Protein AF-A0A497KTU3-F1 (afdb_monomer)

Nearest PDB structures (foldseek):
  4i1h-assembly1_A  TM=6.041E-01  e=1.975E+00  Homo sapiens
  8jwv-assembly1_A  TM=5.249E-01  e=2.120E+00  Homo sapiens
  6sc7-assembly1_A  TM=4.785E-01  e=5.330E+00  Homo sapiens
  8jxd-assembly1_B-2  TM=3.664E-01  e=7.599E+00  Rattus norvegicus

Mean predicted aligned error: 7.04 Å

Solvent-accessible surface area (backbone atoms only — not comparable to full-atom values): 4145 Å² total; per-residue (Å²): 70,40,90,86,83,61,51,68,63,74,77,66,88,87,48,60,62,49,68,35,94,85,76,71,48,75,39,62,52,40,81,90,76,36,68,79,89,77,87,73,94,46,72,64,59,42,47,53,53,32,50,53,51,49,51,53,52,54,55,60,71,67,59,134

pLDDT: mean 76.75, std 10.64, range [39.78, 89.12]

Radius of gyration: 12.24 Å; Cα contacts (8 Å, |Δi|>4): 59; chains: 1; bounding box: 25×28×28 Å

Secondary structure (DSSP, 8-state):
--TTT-------TT-SEEE-TTT--EEE--TTTS------S-HHHHHHHHHHHHHHHHHHTT--

Sequence (64 aa):
MCPRCGMPRYAREGQKTAECFYCGLQIKISSAKIRILARTEDSRTAREIVEKLKARRLSYKRLP

Foldseek 3Di:
DDPPPPQDDDDDPPDQWDADPVPRDIDGPDVVRDDDPDDDPDPVVRVVVSVVVVVVVVVVVPDD

Structure (mmCIF, N/CA/C/O backbone):
data_AF-A0A497KTU3-F1
#
_entry.id   AF-A0A497KTU3-F1
#
loop_
_atom_site.group_PDB
_atom_site.id
_atom_site.type_symbol
_atom_site.label_atom_id
_atom_site.label_alt_id
_atom_site.label_comp_id
_atom_site.label_asym_id
_atom_site.label_entity_id
_atom_site.label_seq_id
_atom_site.pdbx_PDB_ins_code
_atom_site.Cartn_x
_atom_site.Cartn_y
_atom_site.Cartn_z
_atom_site.occupancy
_atom_site.B_iso_or_equiv
_atom_site.auth_seq_id
_atom_site.auth_comp_id
_atom_site.auth_asym_id
_atom_site.auth_atom_id
_atom_site.pdbx_PDB_model_num
ATOM 1 N N . MET A 1 1 ? -0.363 -3.242 0.766 1.00 75.44 1 MET A N 1
ATOM 2 C CA . MET A 1 1 ? -0.281 -3.714 -0.643 1.00 75.44 1 MET A CA 1
ATOM 3 C C . MET A 1 1 ? -1.688 -4.035 -1.147 1.00 75.44 1 MET A C 1
ATOM 5 O O . MET A 1 1 ? -2.507 -4.423 -0.323 1.00 75.44 1 MET A O 1
ATOM 9 N N . CYS A 1 2 ? -2.006 -3.840 -2.434 1.00 78.38 2 CYS A N 1
ATOM 10 C CA . CYS A 1 2 ? -3.327 -4.214 -2.962 1.00 78.38 2 CYS A CA 1
ATOM 11 C C . CYS A 1 2 ? -3.501 -5.743 -2.970 1.00 78.38 2 CYS A C 1
ATOM 13 O O . CYS A 1 2 ? -2.666 -6.409 -3.575 1.00 78.38 2 CYS A O 1
ATOM 15 N N . PRO A 1 3 ? -4.560 -6.309 -2.362 1.00 75.56 3 PRO A N 1
ATOM 16 C CA . PRO A 1 3 ? -4.755 -7.758 -2.317 1.00 75.56 3 PRO A CA 1
ATOM 17 C C . PRO A 1 3 ? -5.106 -8.366 -3.684 1.00 75.56 3 PRO A C 1
ATOM 19 O O . PRO A 1 3 ? -4.845 -9.539 -3.903 1.00 75.56 3 PRO A O 1
ATOM 22 N N . ARG A 1 4 ? -5.659 -7.580 -4.619 1.00 78.12 4 ARG A N 1
ATOM 23 C CA . ARG A 1 4 ? -6.096 -8.074 -5.936 1.00 78.12 4 ARG A CA 1
ATOM 24 C C . ARG A 1 4 ? -4.986 -8.070 -6.986 1.00 78.12 4 ARG A C 1
ATOM 26 O O . ARG A 1 4 ? -4.787 -9.060 -7.670 1.00 78.12 4 ARG A O 1
ATOM 33 N N . CYS A 1 5 ? -4.247 -6.967 -7.118 1.00 78.25 5 CYS A N 1
ATOM 34 C CA . CYS A 1 5 ? -3.179 -6.835 -8.124 1.00 78.25 5 CYS A CA 1
ATOM 35 C C . CYS A 1 5 ? -1.756 -6.873 -7.530 1.00 78.25 5 CYS A C 1
ATOM 37 O O . CYS A 1 5 ? -0.755 -6.842 -8.254 1.00 78.25 5 CYS A O 1
ATOM 39 N N . GLY A 1 6 ? -1.627 -6.897 -6.201 1.00 76.50 6 GLY A N 1
ATOM 40 C CA . GLY A 1 6 ? -0.346 -6.871 -5.490 1.00 76.50 6 GLY A CA 1
ATOM 41 C C . GLY A 1 6 ? 0.414 -5.546 -5.597 1.00 76.50 6 GLY A C 1
ATOM 42 O O . GLY A 1 6 ? 1.587 -5.491 -5.243 1.00 76.50 6 GLY A O 1
ATOM 43 N N . MET A 1 7 ? -0.196 -4.474 -6.118 1.00 81.69 7 MET A N 1
ATOM 44 C CA . MET A 1 7 ? 0.495 -3.193 -6.290 1.00 81.69 7 MET A CA 1
ATOM 45 C C . MET A 1 7 ? 0.858 -2.599 -4.912 1.00 81.69 7 MET A C 1
ATOM 47 O O . MET A 1 7 ? -0.038 -2.416 -4.071 1.00 81.69 7 MET A O 1
ATOM 51 N N . PRO A 1 8 ? 2.148 -2.326 -4.631 1.00 79.81 8 PRO A N 1
ATOM 52 C CA . PRO A 1 8 ? 2.550 -1.624 -3.421 1.00 79.81 8 PRO A CA 1
ATOM 53 C C . PRO A 1 8 ? 2.132 -0.152 -3.513 1.00 79.81 8 PRO A C 1
ATOM 55 O O . PRO A 1 8 ? 2.152 0.463 -4.580 1.00 79.81 8 PRO A O 1
ATOM 58 N N . ARG A 1 9 ? 1.709 0.393 -2.374 1.00 79.06 9 ARG A N 1
ATOM 59 C CA . ARG A 1 9 ? 1.182 1.752 -2.221 1.00 79.06 9 ARG A CA 1
ATOM 60 C C . ARG A 1 9 ? 1.493 2.243 -0.817 1.00 79.06 9 ARG A C 1
ATOM 62 O O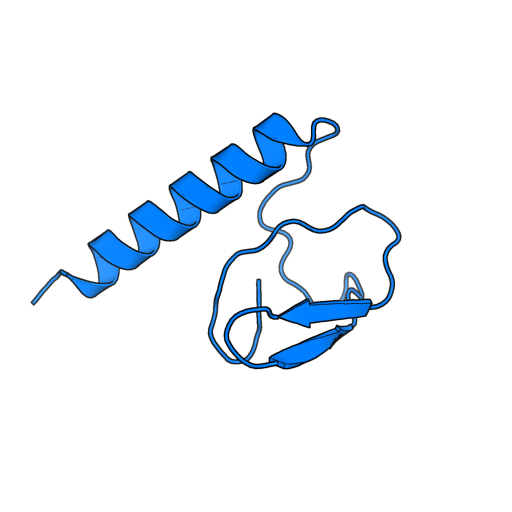 . ARG A 1 9 ? 1.526 1.425 0.105 1.00 79.06 9 ARG A O 1
ATOM 69 N N . TYR A 1 10 ? 1.644 3.550 -0.674 1.00 81.19 10 TYR A N 1
ATOM 70 C CA . TYR A 1 10 ? 1.634 4.211 0.620 1.00 81.19 10 TYR A CA 1
ATOM 71 C C . TYR A 1 10 ? 0.200 4.643 0.949 1.00 81.19 10 TYR A C 1
ATOM 73 O O . TYR A 1 10 ? -0.648 4.796 0.064 1.00 81.19 10 TYR A O 1
ATOM 81 N N . ALA A 1 11 ? -0.083 4.783 2.234 1.00 80.00 11 ALA A N 1
ATOM 82 C CA . ALA A 1 11 ? -1.301 5.377 2.757 1.00 80.00 11 ALA A CA 1
ATOM 83 C C . ALA A 1 11 ? -0.944 6.061 4.075 1.00 80.00 11 ALA A C 1
ATOM 85 O O . ALA A 1 11 ? -0.016 5.617 4.752 1.00 80.00 11 ALA A O 1
ATOM 86 N N . ARG A 1 12 ? -1.658 7.135 4.422 1.00 79.25 12 ARG A N 1
ATOM 87 C CA . ARG A 1 12 ? -1.472 7.773 5.728 1.00 79.25 12 ARG A CA 1
ATOM 88 C C . ARG A 1 12 ? -1.996 6.855 6.825 1.00 79.25 12 ARG A C 1
ATOM 90 O O . ARG A 1 12 ? -3.016 6.183 6.640 1.00 79.25 12 ARG A O 1
ATOM 97 N N . GLU A 1 13 ? -1.305 6.850 7.957 1.00 77.00 13 GLU A N 1
ATOM 98 C CA . GLU A 1 13 ? -1.790 6.173 9.152 1.00 77.00 13 GLU A CA 1
ATOM 99 C C . GLU A 1 13 ? -3.148 6.770 9.564 1.00 77.00 13 GLU A C 1
ATOM 101 O O . GLU A 1 13 ? -3.370 7.974 9.451 1.00 77.00 13 GLU A O 1
ATOM 106 N N . GLY A 1 14 ? -4.107 5.913 9.924 1.00 75.81 14 GLY A N 1
ATOM 107 C CA . GLY A 1 14 ? -5.477 6.324 10.257 1.00 75.81 14 GLY A CA 1
ATOM 108 C C . GLY A 1 14 ? -6.459 6.437 9.080 1.00 75.81 14 GLY A C 1
ATOM 109 O O . GLY A 1 14 ? -7.664 6.551 9.314 1.00 75.81 14 GLY A O 1
ATOM 110 N N . GLN A 1 15 ? -6.022 6.334 7.816 1.00 79.75 15 GLN A N 1
ATOM 111 C CA . GLN A 1 15 ? -6.979 6.179 6.712 1.00 79.75 15 GLN A CA 1
ATOM 112 C C . GLN A 1 15 ? -7.711 4.840 6.833 1.00 79.75 15 GLN A C 1
ATOM 114 O O . GLN A 1 15 ? -7.078 3.796 6.914 1.00 79.75 15 GLN A O 1
ATOM 119 N N . LYS A 1 16 ? -9.048 4.860 6.810 1.00 79.56 16 LYS A N 1
ATOM 120 C CA . LYS A 1 16 ? -9.887 3.649 6.929 1.00 79.56 16 LYS A CA 1
ATOM 121 C C . LYS A 1 16 ? -10.023 2.893 5.608 1.00 79.56 16 LYS A C 1
ATOM 123 O O . LYS A 1 16 ? -10.155 1.669 5.575 1.00 79.56 16 LYS A O 1
ATOM 128 N N . THR A 1 17 ? -9.999 3.624 4.504 1.00 80.69 17 THR A N 1
ATOM 129 C CA . THR A 1 17 ? -10.190 3.100 3.153 1.00 80.69 17 THR A CA 1
ATOM 130 C C . THR A 1 17 ? -9.252 3.799 2.205 1.00 80.69 17 THR A C 1
ATOM 132 O O . THR A 1 17 ? -9.016 4.996 2.348 1.00 80.69 17 THR A O 1
ATOM 135 N N . ALA A 1 18 ? -8.773 3.080 1.202 1.00 81.31 18 ALA A N 1
ATOM 136 C CA . ALA A 1 18 ? -7.996 3.691 0.153 1.00 81.31 18 ALA A CA 1
ATOM 137 C C . ALA A 1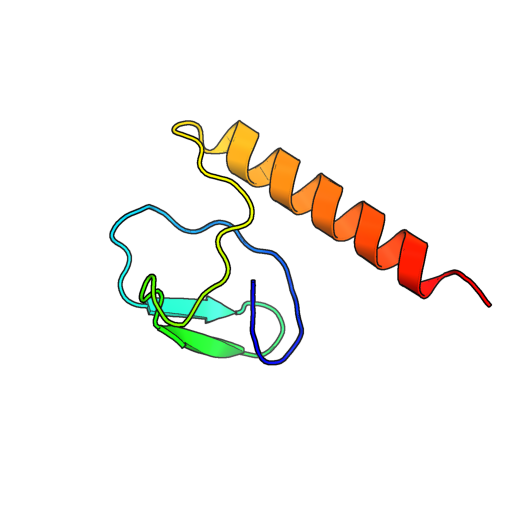 18 ? -8.142 2.916 -1.159 1.00 81.31 18 ALA A C 1
ATOM 139 O O . ALA A 1 18 ? -8.108 1.685 -1.189 1.00 81.31 18 ALA A O 1
ATOM 140 N N . GLU A 1 19 ? -8.243 3.625 -2.274 1.00 82.44 19 GLU A N 1
ATOM 141 C CA . GLU A 1 19 ? -8.480 3.026 -3.590 1.00 82.44 19 GLU A CA 1
ATOM 142 C C . GLU A 1 19 ? -7.175 2.634 -4.288 1.00 82.44 19 GLU A C 1
ATOM 144 O O . GLU A 1 19 ? -6.164 3.332 -4.186 1.00 82.44 19 GLU A O 1
ATOM 149 N N 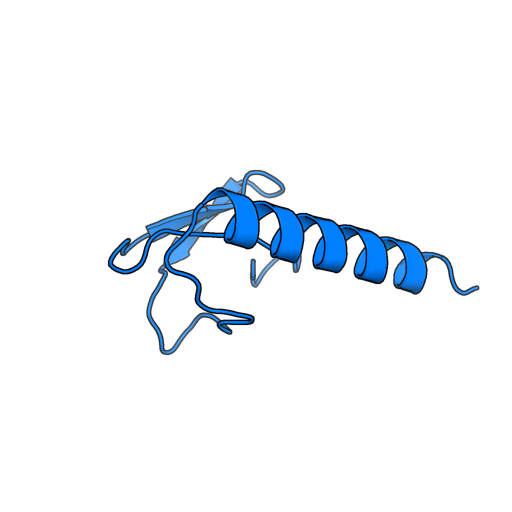. CYS A 1 20 ? -7.153 1.473 -4.938 1.00 82.56 20 CYS A N 1
ATOM 150 C CA . CYS A 1 20 ? -6.028 1.058 -5.756 1.00 82.56 20 CYS A CA 1
ATOM 151 C C . CYS A 1 20 ? -6.104 1.697 -7.146 1.00 82.56 20 CYS A C 1
ATOM 153 O O . CYS A 1 20 ? -6.817 1.192 -8.005 1.00 82.56 20 CYS A O 1
ATOM 155 N N . PHE A 1 21 ? -5.247 2.687 -7.405 1.00 77.94 21 PHE A N 1
ATOM 156 C CA . PHE A 1 21 ? -5.121 3.363 -8.708 1.00 77.94 21 PHE A CA 1
ATOM 157 C C . PHE A 1 21 ? -4.832 2.454 -9.915 1.00 77.94 21 PHE A C 1
ATOM 159 O O . PHE A 1 21 ? -4.874 2.916 -11.045 1.00 77.94 21 PHE A O 1
ATOM 166 N N . TYR A 1 22 ? -4.496 1.179 -9.699 1.00 79.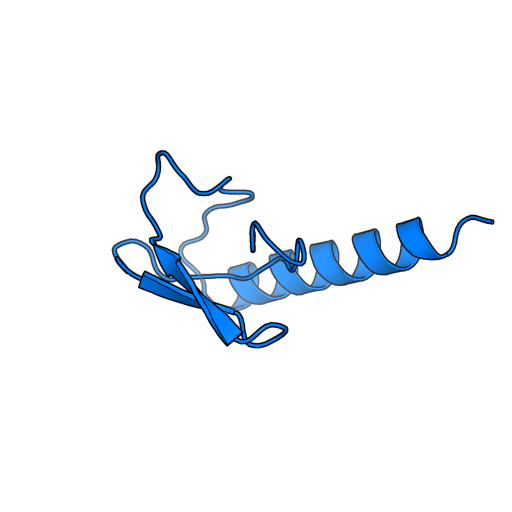94 22 TYR A N 1
ATOM 167 C CA . TYR A 1 22 ? -4.217 0.243 -10.790 1.00 79.94 22 TYR A CA 1
ATOM 168 C C . TYR A 1 22 ? -5.408 -0.650 -11.155 1.00 79.94 22 TYR A C 1
ATOM 170 O O . TYR A 1 22 ? -5.543 -1.051 -12.299 1.00 79.94 22 TYR A O 1
ATOM 178 N N . CYS A 1 23 ? -6.252 -1.016 -10.185 1.00 82.25 23 CYS A N 1
ATOM 179 C CA . CYS A 1 23 ? -7.358 -1.959 -10.415 1.00 82.25 23 CYS A CA 1
ATOM 180 C C . CYS A 1 23 ? -8.719 -1.448 -9.930 1.00 82.25 23 CYS A C 1
ATOM 182 O O . CYS A 1 23 ? -9.674 -2.218 -9.913 1.00 82.25 23 CYS A O 1
ATOM 184 N N . GLY A 1 24 ? -8.794 -0.201 -9.455 1.00 83.12 24 GLY A N 1
ATOM 185 C CA . GLY A 1 24 ? -10.010 0.422 -8.925 1.00 83.12 24 GLY A CA 1
ATOM 186 C C . GLY A 1 24 ? -10.516 -0.171 -7.608 1.00 83.12 24 GLY A C 1
ATOM 187 O O . GLY A 1 24 ? -11.551 0.241 -7.103 1.00 83.12 24 GLY A O 1
ATOM 188 N N . LEU A 1 25 ? -9.822 -1.153 -7.017 1.00 83.88 25 LEU A N 1
ATOM 189 C CA . LEU A 1 25 ? -10.305 -1.791 -5.793 1.00 83.88 25 LEU A CA 1
ATOM 190 C C . LEU A 1 25 ? -10.237 -0.824 -4.604 1.00 83.88 25 LEU A C 1
ATOM 192 O O . LEU A 1 25 ? -9.147 -0.392 -4.214 1.00 83.88 25 LEU A O 1
ATOM 196 N N . GLN A 1 26 ? -11.376 -0.581 -3.958 1.00 84.38 26 GLN A N 1
ATOM 197 C CA . GLN A 1 26 ? -11.441 0.109 -2.675 1.00 84.38 26 GLN A CA 1
ATOM 198 C C . GLN A 1 26 ? -10.993 -0.835 -1.551 1.00 84.38 26 GLN A C 1
ATOM 200 O O . GLN A 1 26 ? -11.661 -1.807 -1.202 1.00 84.38 26 GLN A O 1
ATOM 205 N N . ILE A 1 27 ? -9.817 -0.572 -0.985 1.00 80.62 27 ILE A N 1
ATOM 206 C CA . ILE A 1 27 ? -9.205 -1.415 0.043 1.00 80.62 27 ILE A CA 1
ATOM 207 C C . ILE A 1 27 ? -9.509 -0.812 1.406 1.00 80.62 27 ILE A C 1
ATOM 209 O O . ILE A 1 27 ? -9.149 0.334 1.671 1.00 80.62 27 ILE A O 1
ATOM 213 N N . LYS A 1 28 ? -10.113 -1.596 2.301 1.00 78.81 28 LYS A N 1
ATOM 214 C CA . LYS A 1 28 ? -10.191 -1.236 3.720 1.00 78.81 28 LYS A CA 1
ATOM 215 C C . LYS A 1 28 ? -8.804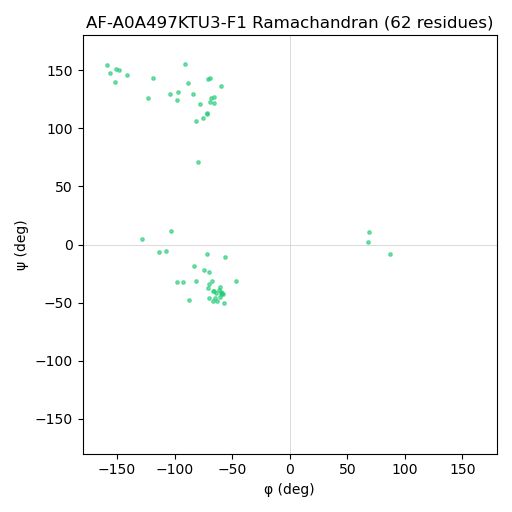 -1.394 4.342 1.00 78.81 28 LYS A C 1
ATOM 217 O O . LYS A 1 28 ? -8.281 -2.504 4.438 1.00 78.81 28 LYS A O 1
ATOM 222 N N . ILE A 1 29 ? -8.207 -0.278 4.745 1.00 74.56 29 ILE A N 1
ATOM 223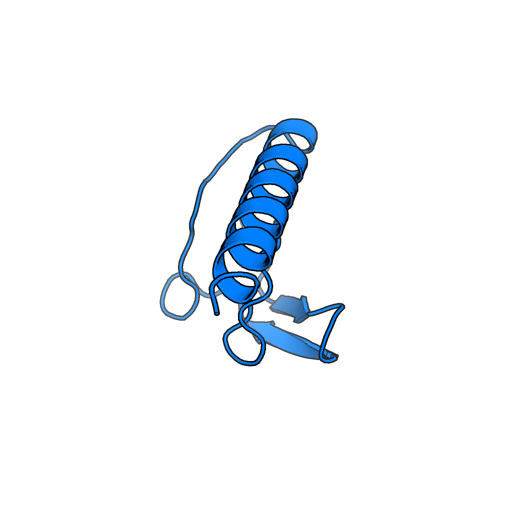 C CA . ILE A 1 29 ? -6.951 -0.224 5.496 1.00 74.56 29 ILE A CA 1
ATOM 224 C C . ILE A 1 29 ? -7.304 -0.523 6.957 1.00 74.56 29 ILE A C 1
ATOM 226 O O . ILE A 1 29 ? -7.334 0.340 7.822 1.00 74.56 29 ILE A O 1
ATOM 230 N N . SER A 1 30 ? -7.657 -1.775 7.226 1.00 69.88 30 SER A N 1
ATOM 231 C CA . SER A 1 30 ? -7.665 -2.313 8.584 1.00 69.88 30 SER A CA 1
ATOM 232 C C . SER A 1 30 ? -6.354 -3.055 8.784 1.00 69.88 30 SER A C 1
ATOM 234 O O . SER A 1 30 ? -6.017 -3.889 7.940 1.00 69.88 30 SER A O 1
ATOM 236 N N . SER A 1 31 ? -5.651 -2.809 9.887 1.00 62.22 31 SER A N 1
ATOM 237 C CA . SER A 1 31 ? -4.400 -3.493 10.258 1.00 62.22 31 SER A CA 1
ATOM 238 C C . SER A 1 31 ? -4.465 -5.021 10.107 1.00 62.22 31 SER A C 1
ATOM 240 O O . SER A 1 31 ? -3.480 -5.632 9.714 1.00 62.22 31 SER A O 1
ATOM 242 N N . ALA A 1 32 ? -5.641 -5.626 10.305 1.00 65.56 32 ALA A N 1
ATOM 243 C CA . ALA A 1 32 ? -5.872 -7.063 10.146 1.00 65.56 32 ALA A CA 1
ATOM 244 C C . ALA A 1 32 ? -5.927 -7.575 8.687 1.00 65.56 32 ALA A C 1
ATOM 246 O O . ALA A 1 32 ? -5.734 -8.762 8.449 1.00 65.56 32 ALA A O 1
ATOM 247 N N . LYS A 1 33 ? -6.215 -6.716 7.698 1.00 62.94 33 LYS A N 1
ATOM 248 C CA . LYS A 1 33 ? -6.437 -7.118 6.287 1.00 62.94 33 LYS A CA 1
ATOM 249 C 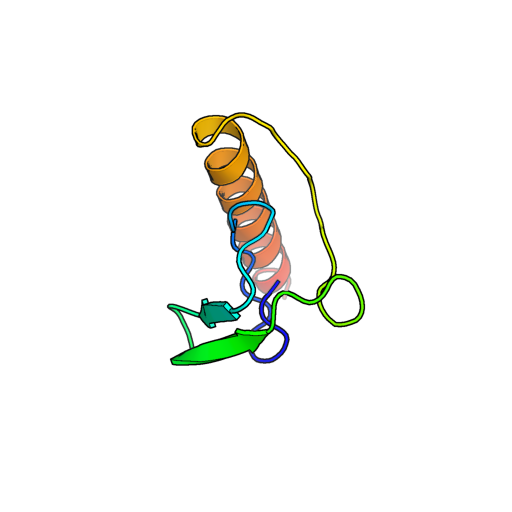C . LYS A 1 33 ? -5.375 -6.612 5.320 1.00 62.94 33 LYS A C 1
ATOM 251 O O . LYS A 1 33 ? -5.404 -6.957 4.139 1.00 62.94 33 LYS A O 1
ATOM 256 N N . ILE A 1 34 ? -4.450 -5.780 5.789 1.00 69.44 34 ILE A N 1
ATOM 257 C CA . ILE A 1 34 ? -3.388 -5.226 4.956 1.00 69.44 34 ILE A CA 1
ATOM 258 C C . ILE A 1 34 ? -2.017 -5.548 5.533 1.00 69.44 34 ILE A C 1
ATOM 260 O O . ILE A 1 34 ? -1.691 -5.202 6.663 1.00 69.44 34 ILE A O 1
ATOM 264 N N . ARG A 1 35 ? -1.162 -6.146 4.702 1.00 73.19 35 ARG A N 1
ATOM 265 C CA . ARG A 1 35 ? 0.255 -6.292 5.029 1.00 73.19 35 ARG A CA 1
ATOM 266 C C . ARG A 1 35 ? 0.932 -4.924 4.944 1.00 73.19 35 ARG A C 1
ATOM 268 O O . ARG A 1 35 ? 1.032 -4.345 3.852 1.00 73.19 35 ARG A O 1
ATOM 275 N N . ILE A 1 36 ? 1.357 -4.414 6.097 1.00 76.56 36 ILE A N 1
ATOM 276 C CA . ILE A 1 36 ? 2.200 -3.223 6.219 1.00 76.56 36 ILE A CA 1
ATOM 277 C C . ILE A 1 36 ? 3.628 -3.653 5.874 1.00 76.56 36 ILE A C 1
ATOM 279 O O . ILE A 1 36 ? 4.157 -4.577 6.482 1.00 76.56 36 ILE A O 1
ATOM 283 N N . LEU A 1 37 ? 4.217 -3.032 4.851 1.00 77.31 37 LEU A N 1
ATOM 284 C CA . LEU A 1 37 ? 5.581 -3.348 4.402 1.00 77.31 37 LEU A CA 1
ATOM 285 C C . LEU A 1 37 ? 6.627 -2.452 5.072 1.00 77.31 37 LEU A C 1
ATOM 287 O O . LEU A 1 37 ? 7.744 -2.893 5.300 1.00 77.31 37 LEU A O 1
ATOM 291 N N . ALA A 1 38 ? 6.253 -1.208 5.369 1.00 81.25 38 ALA A N 1
ATOM 292 C CA . ALA A 1 38 ? 7.064 -0.226 6.073 1.00 81.25 38 ALA A CA 1
ATOM 293 C C . ALA A 1 38 ? 6.147 0.846 6.681 1.00 81.25 38 ALA A C 1
ATOM 295 O O . ALA A 1 38 ? 5.049 1.083 6.164 1.00 81.25 38 ALA A O 1
ATOM 296 N N . ARG A 1 39 ? 6.609 1.495 7.753 1.00 83.25 39 ARG A N 1
ATOM 297 C CA . ARG A 1 39 ? 6.030 2.721 8.316 1.00 83.25 39 ARG A CA 1
ATOM 298 C C . ARG A 1 39 ? 7.085 3.818 8.253 1.00 83.25 39 ARG A C 1
ATOM 300 O O . ARG A 1 39 ? 8.267 3.534 8.407 1.00 83.25 39 ARG A O 1
ATOM 307 N N . THR A 1 40 ? 6.659 5.041 7.986 1.00 86.19 40 THR A N 1
ATOM 308 C CA . THR A 1 40 ? 7.529 6.216 7.965 1.00 86.19 40 THR A CA 1
ATOM 309 C C . THR A 1 40 ? 6.681 7.449 8.224 1.00 86.19 40 THR A C 1
ATOM 311 O O . THR A 1 40 ? 5.505 7.487 7.853 1.00 86.19 40 THR A O 1
ATOM 314 N N . GLU A 1 41 ? 7.281 8.429 8.880 1.00 86.44 41 GLU A N 1
ATOM 315 C CA . GLU A 1 41 ? 6.660 9.714 9.194 1.00 86.44 41 GLU A CA 1
ATOM 316 C C . GLU A 1 41 ? 6.761 10.687 8.009 1.00 86.44 41 GLU A C 1
ATOM 318 O O . GLU A 1 41 ? 5.985 11.634 7.906 1.00 86.44 41 GLU A O 1
ATOM 323 N N . ASP A 1 42 ? 7.670 10.412 7.067 1.00 87.50 42 ASP A N 1
ATOM 324 C CA . ASP A 1 42 ? 7.951 11.271 5.927 1.00 87.50 42 ASP A CA 1
ATOM 325 C C . ASP A 1 42 ? 7.345 10.738 4.617 1.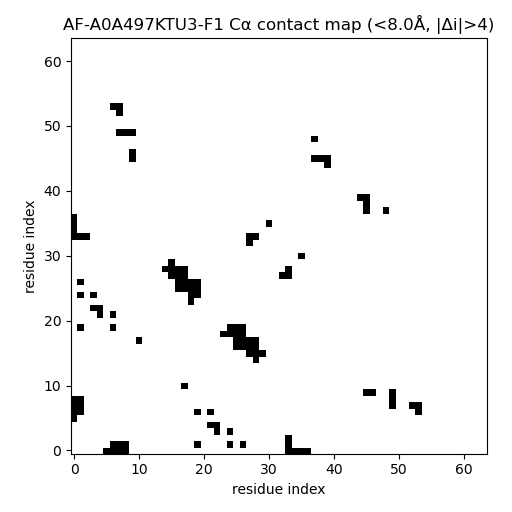00 87.50 42 ASP A C 1
ATOM 327 O O . ASP A 1 42 ? 7.525 9.589 4.194 1.00 87.50 42 ASP A O 1
ATOM 331 N N . SER A 1 43 ? 6.629 11.623 3.925 1.00 83.94 43 SER A N 1
ATOM 332 C CA . SER A 1 43 ? 5.940 11.300 2.674 1.00 83.94 43 SER A CA 1
ATOM 333 C C . SER A 1 43 ? 6.895 10.996 1.515 1.00 83.94 43 SER A C 1
ATOM 335 O O . SER A 1 43 ? 6.568 10.169 0.656 1.00 83.94 43 SER A O 1
ATOM 337 N N . ARG A 1 44 ? 8.083 11.615 1.494 1.00 88.06 44 ARG A N 1
ATOM 338 C CA . ARG A 1 44 ? 9.099 11.386 0.459 1.00 88.06 44 ARG A CA 1
ATOM 339 C C . ARG A 1 44 ? 9.695 9.989 0.608 1.00 88.06 44 ARG A C 1
ATOM 341 O O . ARG A 1 44 ? 9.698 9.218 -0.351 1.00 88.06 44 ARG A O 1
ATOM 348 N N . THR A 1 45 ? 10.042 9.612 1.830 1.00 87.44 45 THR A N 1
ATOM 349 C CA . THR A 1 45 ? 10.517 8.276 2.198 1.00 87.44 45 THR A CA 1
ATOM 350 C C . THR A 1 45 ? 9.472 7.207 1.867 1.00 87.44 45 THR A C 1
ATOM 352 O O . THR A 1 45 ? 9.796 6.170 1.281 1.00 87.44 45 THR A O 1
ATOM 355 N N . ALA A 1 46 ? 8.189 7.465 2.149 1.00 87.06 46 ALA A N 1
ATOM 356 C CA . ALA A 1 46 ? 7.103 6.541 1.814 1.00 87.06 46 ALA A CA 1
ATOM 357 C C . ALA A 1 46 ? 7.019 6.274 0.305 1.00 87.06 46 ALA A C 1
ATOM 359 O O . ALA A 1 46 ? 6.807 5.136 -0.130 1.00 87.06 46 ALA A O 1
ATOM 360 N N . ARG A 1 47 ? 7.200 7.325 -0.501 1.00 86.19 47 ARG A N 1
ATOM 361 C CA . ARG A 1 47 ? 7.218 7.232 -1.958 1.00 86.19 47 ARG A CA 1
ATOM 362 C C . ARG A 1 47 ? 8.430 6.442 -2.449 1.00 86.19 47 ARG A C 1
ATOM 364 O O . ARG A 1 47 ? 8.238 5.497 -3.210 1.00 86.19 47 ARG A O 1
ATOM 371 N N . GLU A 1 48 ? 9.631 6.748 -1.965 1.00 89.12 48 GLU A N 1
ATOM 372 C CA . GLU A 1 48 ? 10.857 6.032 -2.343 1.00 89.12 48 GLU A CA 1
ATOM 373 C C . GLU A 1 48 ? 10.780 4.532 -2.044 1.00 89.12 48 GLU A C 1
ATOM 375 O O . GLU A 1 48 ? 11.152 3.707 -2.881 1.00 89.12 48 GLU A O 1
ATOM 380 N N . ILE A 1 49 ? 10.242 4.152 -0.882 1.00 88.06 49 ILE A N 1
ATOM 381 C CA . ILE A 1 49 ? 10.036 2.743 -0.522 1.00 88.06 49 ILE A CA 1
ATOM 382 C C . ILE A 1 49 ? 9.092 2.068 -1.520 1.00 88.06 49 ILE A C 1
ATOM 384 O O . ILE A 1 49 ? 9.364 0.962 -1.993 1.00 88.06 49 ILE A O 1
ATOM 388 N N . VAL A 1 50 ? 7.985 2.725 -1.875 1.00 85.31 50 VAL A N 1
ATOM 389 C CA . VAL A 1 50 ? 7.035 2.195 -2.859 1.00 85.31 50 VAL A CA 1
ATOM 390 C C . VAL A 1 50 ? 7.675 2.071 -4.239 1.00 85.31 50 VAL A C 1
ATOM 392 O O . VAL A 1 50 ? 7.454 1.059 -4.901 1.00 85.31 50 VAL A O 1
ATOM 395 N N . GLU A 1 51 ? 8.472 3.044 -4.675 1.00 85.81 51 GLU A N 1
ATOM 396 C CA . GLU A 1 51 ? 9.182 2.994 -5.958 1.00 85.81 51 GLU A CA 1
ATOM 397 C C . GLU A 1 51 ? 10.215 1.862 -5.992 1.00 85.81 51 GLU A C 1
ATOM 399 O O . GLU A 1 51 ? 10.186 1.048 -6.916 1.00 85.81 51 GLU A O 1
ATOM 404 N N . LYS A 1 52 ? 11.029 1.703 -4.942 1.00 86.62 52 LYS A N 1
ATOM 405 C CA . LYS A 1 52 ? 11.965 0.572 -4.806 1.00 86.62 52 LYS A CA 1
ATOM 406 C C . LYS A 1 52 ? 11.240 -0.776 -4.821 1.00 86.62 52 LYS A C 1
ATOM 408 O O . LYS A 1 52 ? 11.682 -1.712 -5.488 1.00 86.62 52 LYS A O 1
ATOM 413 N N . LEU A 1 53 ? 10.096 -0.884 -4.141 1.00 83.81 53 LEU A N 1
ATOM 414 C CA . LEU A 1 53 ? 9.268 -2.096 -4.149 1.00 83.81 53 LEU A CA 1
ATOM 415 C C . LEU A 1 53 ? 8.664 -2.384 -5.529 1.00 83.81 53 LEU A C 1
ATOM 417 O O . LEU A 1 53 ? 8.612 -3.544 -5.940 1.00 83.81 53 LEU A O 1
ATOM 421 N N . LYS A 1 54 ? 8.216 -1.353 -6.255 1.00 79.94 54 LYS A N 1
ATOM 422 C CA . LYS A 1 54 ? 7.739 -1.492 -7.639 1.00 79.94 54 LYS A CA 1
ATOM 423 C C . LYS A 1 54 ? 8.862 -1.969 -8.555 1.00 79.94 54 LYS A C 1
ATOM 425 O O . LYS A 1 54 ? 8.658 -2.945 -9.271 1.00 79.94 54 LYS A O 1
ATOM 430 N N . ALA A 1 55 ? 10.032 -1.333 -8.488 1.00 81.31 55 ALA A N 1
ATOM 431 C CA . ALA A 1 55 ? 11.203 -1.69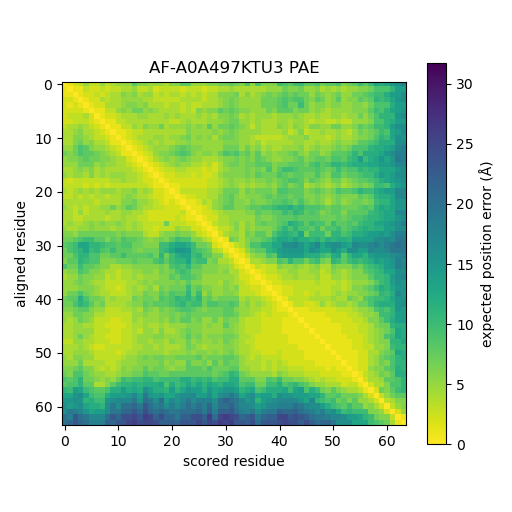0 -9.283 1.00 81.31 55 ALA A CA 1
ATOM 432 C C . ALA A 1 55 ? 11.605 -3.150 -9.044 1.00 81.31 55 ALA A C 1
ATOM 434 O O . ALA A 1 55 ? 11.664 -3.932 -9.986 1.00 81.31 55 ALA A O 1
ATOM 435 N N . ARG A 1 56 ? 11.741 -3.564 -7.778 1.00 76.50 56 ARG A N 1
ATOM 436 C CA . ARG A 1 56 ? 12.099 -4.943 -7.416 1.00 76.50 56 ARG A CA 1
ATOM 437 C C . ARG A 1 56 ? 11.073 -5.972 -7.908 1.00 76.50 56 ARG A C 1
ATOM 439 O O . ARG A 1 56 ? 11.451 -7.058 -8.336 1.00 76.50 56 ARG A O 1
ATOM 446 N N . ARG A 1 57 ? 9.778 -5.635 -7.892 1.00 70.25 57 ARG A N 1
ATOM 447 C CA . ARG A 1 57 ? 8.707 -6.507 -8.408 1.00 70.25 57 ARG A CA 1
ATOM 448 C C . ARG A 1 57 ? 8.720 -6.617 -9.935 1.00 70.25 57 ARG A C 1
ATOM 450 O O . ARG A 1 57 ? 8.440 -7.692 -10.458 1.00 70.25 57 ARG A O 1
ATOM 457 N N . LEU A 1 58 ? 9.029 -5.530 -10.641 1.00 61.94 58 LEU A N 1
ATOM 458 C CA . LEU A 1 58 ? 9.197 -5.538 -12.096 1.00 61.94 58 LEU A CA 1
ATOM 459 C C . LEU A 1 58 ? 10.426 -6.351 -12.504 1.00 61.94 58 LEU A C 1
ATOM 461 O O . LEU A 1 58 ? 10.329 -7.134 -13.441 1.00 61.94 58 LEU A O 1
ATOM 465 N N . SER A 1 59 ? 11.529 -6.235 -11.762 1.00 59.75 59 SER A N 1
ATOM 466 C CA . SER A 1 59 ? 12.717 -7.067 -11.968 1.00 59.75 59 SER A CA 1
ATOM 467 C C . SER A 1 59 ? 12.418 -8.554 -11.758 1.00 59.75 59 SER A C 1
ATOM 469 O O . SER A 1 59 ? 12.877 -9.374 -12.539 1.00 59.75 59 SER A O 1
ATOM 471 N N . TYR A 1 60 ? 11.594 -8.910 -10.762 1.00 53.84 60 TYR A N 1
ATOM 472 C CA . TYR A 1 60 ? 11.228 -10.309 -10.503 1.00 53.84 60 TYR A CA 1
ATOM 473 C C . TYR A 1 60 ? 10.316 -10.914 -11.583 1.00 53.84 60 TYR A C 1
ATOM 475 O O . TYR A 1 60 ? 10.442 -12.085 -11.909 1.00 53.84 60 TYR A O 1
ATOM 483 N N . LYS A 1 61 ? 9.424 -10.117 -12.190 1.00 52.22 61 LYS A N 1
ATOM 484 C CA . LYS A 1 61 ? 8.607 -10.546 -13.345 1.00 52.22 61 LYS A CA 1
ATOM 485 C C . LYS A 1 61 ? 9.402 -10.686 -14.648 1.00 52.22 61 LYS A C 1
ATOM 487 O O . LYS A 1 61 ? 8.838 -11.118 -15.646 1.00 52.22 61 LYS A O 1
ATOM 492 N N . ARG A 1 62 ? 10.663 -10.253 -14.650 1.00 48.91 62 ARG A N 1
ATOM 493 C CA . ARG A 1 62 ? 11.571 -10.291 -15.798 1.00 48.91 62 ARG A CA 1
ATOM 494 C C . ARG A 1 62 ? 12.599 -11.426 -15.693 1.00 48.91 62 ARG A C 1
ATOM 496 O O . ARG A 1 62 ? 13.560 -11.416 -16.454 1.00 48.91 62 ARG A O 1
ATOM 503 N N . LEU A 1 63 ? 12.424 -12.359 -14.751 1.00 39.78 63 LEU A N 1
ATOM 504 C CA . LEU A 1 63 ? 13.119 -13.644 -14.789 1.00 39.78 63 LEU A CA 1
ATOM 505 C C . LEU A 1 63 ? 12.329 -14.602 -15.704 1.00 39.78 63 LEU A C 1
ATOM 507 O O . LEU A 1 63 ? 11.107 -14.661 -15.545 1.00 39.78 63 LEU A O 1
ATOM 511 N N . PRO A 1 64 ? 13.000 -15.249 -16.677 1.00 46.78 64 PRO A N 1
ATOM 512 C CA . PRO A 1 64 ? 12.388 -16.176 -17.629 1.00 46.78 64 PRO A CA 1
ATOM 513 C C . PRO A 1 64 ? 11.802 -17.420 -16.956 1.00 46.78 64 PRO A C 1
ATOM 515 O O . PRO A 1 64 ? 12.295 -17.798 -15.867 1.00 46.78 64 PRO A O 1
#